Protein AF-A0A9D6RWT3-F1 (afdb_monomer_lite)

Sequence (70 aa):
MPQLKKRPLQKVQVIRHDNTPVAVVLDIDDYYDLLEQLSPSIQKELKEAQRDIDLGRTIPQEELFKELGL

Foldseek 3Di:
DDDDPPDPPDDFDFDDDPNHGDDTDDDPVVVVVVLVVDDPVVVVVVVVVVVCVVVVVDDPPVRVCVVVVD

Secondary structure (DSSP, 8-state):
------------EEEEETTEEEEEE--HHHHHHHHTT--HHHHHHHHHHHHHHHTT----HHHHHHHHT-

Radius of gyration: 15.02 Å; chains: 1; bounding box: 21×48×28 Å

Structure (mmCIF, N/CA/C/O backbone):
data_AF-A0A9D6RWT3-F1
#
_entry.id   AF-A0A9D6RWT3-F1
#
loop_
_atom_site.group_PDB
_atom_site.id
_atom_site.type_symbol
_atom_site.label_atom_id
_atom_site.label_alt_id
_atom_site.label_comp_id
_atom_site.label_asym_id
_atom_site.label_entity_id
_atom_site.label_seq_id
_atom_site.pdbx_PDB_ins_code
_atom_site.Cartn_x
_atom_site.Cartn_y
_atom_site.Cartn_z
_atom_site.occupancy
_atom_site.B_iso_or_equiv
_atom_site.auth_seq_id
_atom_site.auth_comp_id
_atom_site.auth_asym_id
_atom_site.auth_atom_id
_atom_site.pdbx_PDB_model_num
ATOM 1 N N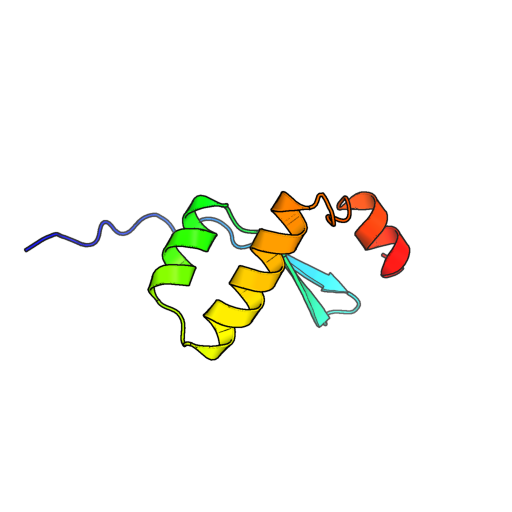 . MET A 1 1 ? -8.549 -31.310 -0.678 1.00 40.12 1 MET A N 1
ATOM 2 C CA . MET A 1 1 ? -7.485 -30.499 -1.307 1.00 40.12 1 MET A CA 1
ATOM 3 C C . MET A 1 1 ? -8.134 -29.256 -1.903 1.00 40.12 1 MET A C 1
ATOM 5 O O . MET A 1 1 ? -8.926 -29.429 -2.825 1.00 40.12 1 MET A O 1
ATOM 9 N N . PRO A 1 2 ? -7.934 -28.044 -1.359 1.00 39.91 2 PRO A N 1
ATOM 10 C CA . PRO A 1 2 ? -8.511 -26.848 -1.962 1.00 39.91 2 PRO A CA 1
ATOM 11 C C . PRO A 1 2 ? -7.704 -26.473 -3.211 1.00 39.91 2 PRO A C 1
ATOM 13 O O . PRO A 1 2 ? -6.484 -26.341 -3.171 1.00 39.91 2 PRO A O 1
ATOM 16 N N . GLN A 1 3 ? -8.399 -26.386 -4.343 1.00 40.16 3 GLN A N 1
ATOM 17 C CA . GLN A 1 3 ? -7.825 -26.033 -5.636 1.00 40.16 3 GLN A CA 1
ATOM 18 C C . GLN A 1 3 ? -7.588 -24.519 -5.678 1.00 40.16 3 GLN A C 1
ATOM 20 O O . GLN A 1 3 ? -8.536 -23.746 -5.529 1.00 40.16 3 GLN A O 1
ATOM 25 N N . LEU A 1 4 ? -6.340 -24.099 -5.901 1.00 43.34 4 LEU A N 1
ATOM 26 C CA . LEU A 1 4 ? -5.994 -22.713 -6.221 1.00 43.34 4 LEU A CA 1
ATOM 27 C C . LEU A 1 4 ? -6.683 -22.334 -7.538 1.00 43.34 4 LEU A C 1
ATOM 29 O O . LEU A 1 4 ? -6.252 -22.728 -8.625 1.00 43.34 4 LEU A O 1
ATOM 33 N N . LYS A 1 5 ? -7.794 -21.597 -7.438 1.00 43.16 5 LYS A N 1
ATOM 34 C CA . LYS A 1 5 ? -8.437 -20.962 -8.589 1.00 43.16 5 LYS A CA 1
ATOM 35 C C . LYS A 1 5 ? -7.415 -20.011 -9.207 1.00 43.16 5 LYS A C 1
ATOM 37 O O . LYS A 1 5 ? -7.060 -19.011 -8.593 1.00 43.16 5 LYS A O 1
ATOM 42 N N . LYS A 1 6 ? -6.953 -20.316 -10.421 1.00 50.50 6 LYS A 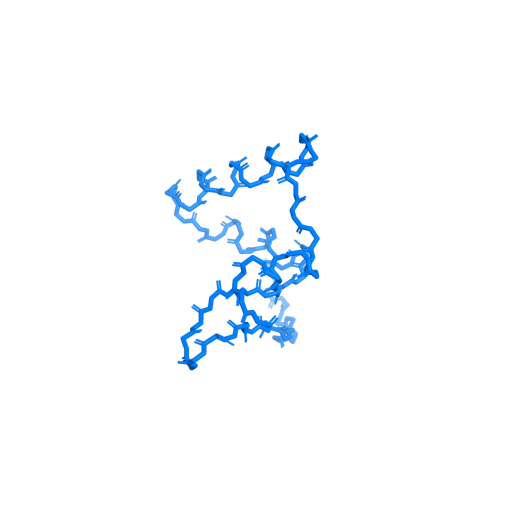N 1
ATOM 43 C CA . LYS A 1 6 ? -6.186 -19.382 -11.252 1.00 50.50 6 LYS A CA 1
ATOM 44 C C . LYS A 1 6 ? -7.095 -18.196 -11.584 1.00 50.50 6 LYS A C 1
ATOM 46 O O . LYS A 1 6 ? -7.853 -18.259 -12.551 1.00 50.50 6 LYS A O 1
ATOM 51 N N . ARG A 1 7 ? -7.085 -17.157 -10.745 1.00 47.94 7 ARG A N 1
ATOM 52 C CA . ARG A 1 7 ? -7.677 -15.864 -11.092 1.00 47.94 7 ARG A CA 1
ATOM 53 C C . ARG A 1 7 ? -6.854 -15.279 -12.252 1.00 47.94 7 ARG A C 1
ATOM 55 O O . ARG A 1 7 ? -5.636 -15.480 -12.278 1.00 47.94 7 ARG A O 1
ATOM 62 N N . PRO A 1 8 ? -7.488 -14.657 -13.259 1.00 48.66 8 PRO A N 1
ATOM 63 C CA . PRO A 1 8 ? -6.750 -13.979 -14.319 1.00 48.66 8 PRO A CA 1
ATOM 64 C C . PRO A 1 8 ? -5.828 -12.943 -13.669 1.00 48.66 8 PRO A C 1
ATOM 66 O O . PRO A 1 8 ? -6.280 -12.232 -12.781 1.00 48.66 8 PRO A O 1
ATOM 69 N N . LEU A 1 9 ? -4.554 -12.890 -14.078 1.00 49.81 9 LEU A N 1
ATOM 70 C CA . LEU A 1 9 ? -3.593 -11.873 -13.636 1.00 49.81 9 LEU A CA 1
ATOM 71 C C . LEU A 1 9 ? -4.191 -10.489 -13.925 1.00 49.81 9 LEU A C 1
ATOM 73 O O . LEU A 1 9 ? -4.152 -10.011 -15.062 1.00 49.81 9 LEU A O 1
ATOM 77 N N . GLN A 1 10 ? -4.828 -9.897 -12.918 1.00 53.31 10 GLN A N 1
ATOM 78 C CA . GL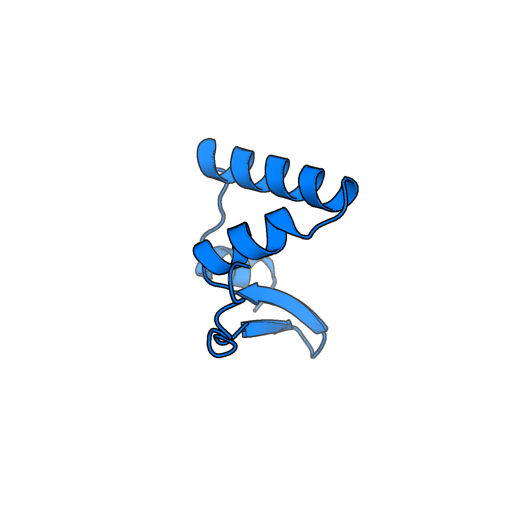N A 1 10 ? -5.397 -8.564 -12.995 1.00 53.31 10 GLN A CA 1
ATOM 79 C C . GLN A 1 10 ? -4.244 -7.559 -13.071 1.00 53.31 10 GLN A C 1
ATOM 81 O O . GLN A 1 10 ? -3.151 -7.781 -12.551 1.00 53.31 10 GLN A O 1
ATOM 86 N N . LYS A 1 11 ? -4.453 -6.507 -13.867 1.00 59.22 11 LYS A N 1
ATOM 87 C CA . LYS A 1 11 ? -3.405 -5.605 -14.355 1.00 59.22 11 LYS A CA 1
ATOM 88 C C . LYS A 1 11 ? -2.740 -4.847 -13.203 1.00 59.22 11 LYS A C 1
ATOM 90 O O . LYS A 1 11 ? -3.191 -3.764 -12.849 1.00 59.22 11 LYS A O 1
ATOM 95 N N . VAL A 1 12 ? -1.620 -5.363 -12.708 1.00 63.38 12 VAL A N 1
ATOM 96 C CA . VAL A 1 12 ? -0.647 -4.576 -11.947 1.00 63.38 12 VAL A CA 1
ATOM 97 C C . VAL A 1 12 ? -0.151 -3.453 -12.859 1.00 63.38 12 VAL A C 1
ATOM 99 O O . VAL A 1 12 ? 0.474 -3.715 -13.891 1.00 63.38 12 VAL A O 1
ATOM 102 N N . GLN A 1 13 ? -0.46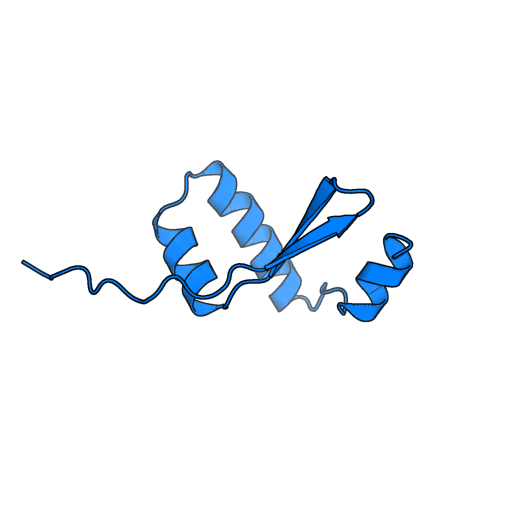8 -2.203 -12.524 1.00 73.44 13 GLN A N 1
ATOM 103 C CA . GLN A 1 13 ? 0.001 -1.046 -13.284 1.00 73.44 13 GLN A CA 1
ATOM 104 C C . GLN A 1 13 ? 1.241 -0.476 -12.611 1.00 73.44 13 GLN A C 1
ATOM 106 O O . GLN A 1 13 ? 1.200 -0.069 -11.457 1.00 73.44 13 GLN A O 1
ATOM 111 N N . VAL A 1 14 ? 2.354 -0.436 -13.338 1.00 78.75 14 VAL A N 1
ATOM 112 C CA . VAL A 1 14 ? 3.603 0.152 -12.846 1.00 78.75 14 VAL A CA 1
ATOM 113 C C . VAL A 1 14 ? 3.701 1.580 -13.365 1.00 78.75 14 VAL A C 1
ATOM 115 O O . VAL A 1 14 ? 3.798 1.796 -14.573 1.00 78.75 14 VAL A O 1
ATOM 118 N N . ILE A 1 15 ? 3.692 2.547 -12.454 1.00 81.31 15 ILE A N 1
ATOM 119 C CA . ILE A 1 15 ? 3.946 3.956 -12.747 1.00 81.31 15 ILE A CA 1
ATOM 120 C C . ILE A 1 15 ? 5.459 4.148 -12.875 1.00 81.31 15 ILE A C 1
ATOM 122 O O . ILE A 1 15 ? 6.228 3.717 -12.010 1.00 81.31 15 ILE A O 1
ATOM 126 N N . ARG A 1 16 ? 5.891 4.780 -13.971 1.00 81.75 16 ARG A N 1
ATOM 127 C CA . ARG A 1 16 ? 7.304 5.031 -14.285 1.00 81.75 16 ARG A CA 1
ATOM 128 C C . ARG A 1 16 ? 7.572 6.527 -14.463 1.00 81.75 16 ARG A C 1
ATOM 130 O O . ARG A 1 16 ? 6.804 7.189 -15.150 1.00 81.75 16 ARG A O 1
ATOM 137 N N . HIS A 1 17 ? 8.685 7.007 -13.913 1.00 77.44 17 HIS A N 1
ATOM 138 C CA . HIS A 1 17 ? 9.268 8.334 -14.143 1.00 77.44 17 HIS A CA 1
ATOM 139 C C . HIS A 1 17 ? 10.617 8.152 -14.841 1.00 77.44 17 HIS A C 1
ATOM 141 O O . HIS A 1 17 ? 11.432 7.372 -14.355 1.00 77.44 17 HIS A O 1
ATOM 147 N N . ASP A 1 18 ? 10.868 8.810 -15.977 1.00 82.44 18 ASP A N 1
ATOM 148 C CA . ASP A 1 18 ? 12.115 8.649 -16.756 1.00 82.44 18 ASP A CA 1
ATOM 149 C C . ASP A 1 18 ? 12.532 7.183 -16.954 1.00 82.44 18 ASP A C 1
ATOM 151 O O . ASP A 1 18 ? 13.681 6.787 -16.758 1.00 82.44 18 ASP A O 1
ATOM 155 N N . ASN A 1 19 ? 11.559 6.336 -17.304 1.00 80.38 19 ASN A N 1
ATOM 156 C CA . ASN A 1 19 ? 11.741 4.894 -17.495 1.00 80.38 19 ASN A CA 1
ATOM 157 C C . ASN A 1 19 ? 12.112 4.095 -16.220 1.00 80.38 19 ASN A C 1
ATOM 159 O O . ASN A 1 19 ? 12.300 2.880 -16.290 1.00 80.38 19 ASN A O 1
ATOM 163 N N . THR A 1 20 ? 12.146 4.745 -15.055 1.00 76.31 20 THR A N 1
ATOM 164 C CA . THR A 1 20 ? 12.366 4.137 -13.737 1.00 76.31 20 THR A CA 1
ATOM 165 C C . THR A 1 20 ? 11.019 3.854 -13.061 1.00 76.31 20 THR A C 1
ATOM 167 O O . THR A 1 20 ? 10.183 4.754 -12.990 1.00 76.31 20 THR A O 1
ATOM 170 N N . PRO A 1 21 ? 10.746 2.626 -12.582 1.00 78.62 21 PRO A N 1
ATOM 171 C CA . PRO A 1 21 ? 9.520 2.326 -11.844 1.00 78.62 21 PRO A CA 1
ATOM 172 C C . PRO A 1 21 ? 9.530 3.025 -10.482 1.00 78.62 21 PRO A C 1
ATOM 174 O O . PRO A 1 21 ? 10.443 2.817 -9.690 1.00 78.62 21 PRO A O 1
ATOM 177 N N . VAL A 1 22 ? 8.506 3.840 -10.226 1.00 82.19 22 VAL A N 1
ATOM 178 C CA . VAL A 1 22 ? 8.387 4.651 -9.002 1.00 82.19 22 VAL A CA 1
ATOM 179 C C . VAL A 1 22 ? 7.196 4.256 -8.135 1.00 82.19 22 VAL A C 1
ATOM 181 O O . VAL A 1 22 ? 7.258 4.414 -6.923 1.00 82.19 22 VAL A O 1
ATOM 184 N N . ALA A 1 23 ? 6.129 3.707 -8.722 1.00 78.31 23 ALA A N 1
ATOM 185 C CA . ALA A 1 23 ? 4.979 3.222 -7.964 1.00 78.31 23 ALA A CA 1
ATOM 186 C C . ALA A 1 23 ? 4.278 2.058 -8.674 1.00 78.31 23 ALA A C 1
ATOM 188 O O . ALA A 1 23 ? 4.449 1.840 -9.875 1.00 78.31 23 ALA A O 1
ATOM 189 N N . VAL A 1 24 ? 3.476 1.310 -7.920 1.00 79.06 24 VAL A N 1
ATOM 190 C CA . VAL A 1 24 ? 2.665 0.203 -8.427 1.00 79.06 24 VAL A CA 1
ATOM 191 C C . VAL A 1 24 ? 1.234 0.387 -7.935 1.00 79.06 24 VAL A C 1
ATOM 193 O O . VAL A 1 24 ? 1.007 0.563 -6.744 1.00 79.06 24 VAL A O 1
ATOM 196 N N . VAL A 1 25 ? 0.280 0.353 -8.860 1.00 79.69 25 VAL A N 1
ATOM 197 C CA . VAL A 1 25 ? -1.156 0.376 -8.579 1.00 79.69 25 VAL A CA 1
ATOM 198 C C . VAL A 1 25 ? -1.684 -1.047 -8.709 1.00 79.69 25 VAL A C 1
ATOM 200 O O . VAL A 1 25 ? -1.486 -1.703 -9.739 1.00 79.69 25 VAL A O 1
ATOM 203 N N . LEU A 1 26 ? -2.353 -1.509 -7.660 1.00 79.94 26 LEU A N 1
ATOM 204 C CA . LEU A 1 26 ? -2.961 -2.827 -7.560 1.00 79.94 26 LEU A CA 1
ATOM 205 C C . LEU A 1 26 ? -4.301 -2.738 -6.827 1.00 79.94 26 LEU A C 1
ATOM 207 O O . LEU A 1 26 ? -4.574 -1.747 -6.148 1.00 79.94 26 LEU A O 1
ATOM 211 N N . ASP A 1 27 ? -5.131 -3.764 -7.004 1.00 78.56 27 ASP A N 1
ATOM 212 C CA . ASP A 1 27 ? -6.384 -3.901 -6.265 1.00 78.56 27 ASP A CA 1
ATOM 213 C C . ASP A 1 27 ? -6.093 -4.152 -4.777 1.00 78.56 27 ASP A C 1
ATOM 215 O O . ASP A 1 27 ? -5.069 -4.743 -4.419 1.00 78.56 27 ASP A O 1
ATOM 219 N N . ILE A 1 28 ? -6.993 -3.693 -3.911 1.00 73.38 28 ILE A N 1
ATOM 220 C CA . ILE A 1 28 ? -6.857 -3.839 -2.465 1.00 73.38 28 ILE A CA 1
ATOM 221 C C . ILE A 1 28 ? -6.917 -5.315 -2.050 1.00 73.38 28 ILE A C 1
ATOM 223 O O . ILE A 1 28 ? -6.169 -5.732 -1.169 1.00 73.38 28 ILE A O 1
ATOM 227 N N . ASP A 1 29 ? -7.729 -6.126 -2.730 1.00 77.75 29 ASP A N 1
ATOM 228 C CA . ASP A 1 29 ? -7.817 -7.564 -2.458 1.00 77.75 29 ASP A CA 1
ATOM 229 C C . ASP A 1 29 ? -6.520 -8.287 -2.867 1.00 77.75 29 ASP A C 1
ATOM 231 O O . ASP A 1 29 ? -5.997 -9.110 -2.116 1.00 77.75 29 ASP A O 1
ATOM 235 N N . ASP A 1 30 ? -5.945 -7.923 -4.020 1.00 74.56 30 ASP A N 1
ATOM 236 C CA . ASP A 1 30 ? -4.668 -8.471 -4.503 1.00 74.56 30 ASP A CA 1
ATOM 237 C C . ASP A 1 30 ? -3.497 -8.056 -3.602 1.00 74.56 30 ASP A C 1
ATOM 239 O O . ASP A 1 30 ? -2.541 -8.813 -3.412 1.00 74.56 30 ASP A O 1
ATOM 243 N N . TYR A 1 31 ? -3.570 -6.853 -3.030 1.00 73.62 31 TYR A N 1
ATOM 244 C CA . TYR A 1 31 ? -2.615 -6.393 -2.035 1.00 73.62 31 TYR A CA 1
ATOM 245 C C . TYR A 1 31 ? -2.634 -7.313 -0.814 1.00 73.62 31 TYR A C 1
ATOM 247 O O . TYR A 1 31 ? -1.577 -7.816 -0.436 1.00 73.62 31 TYR A O 1
ATOM 255 N N . TYR A 1 32 ? -3.813 -7.610 -0.255 1.00 72.38 32 TYR A N 1
ATOM 256 C CA . TYR A 1 32 ? -3.954 -8.533 0.876 1.00 72.38 32 TYR A CA 1
ATOM 257 C C . TYR A 1 32 ? -3.511 -9.966 0.540 1.00 72.38 32 TYR A C 1
ATOM 259 O O . TYR A 1 32 ? -2.797 -10.574 1.338 1.00 72.38 32 TYR A O 1
ATOM 267 N N . ASP A 1 33 ? -3.843 -10.482 -0.646 1.00 75.44 33 ASP A N 1
ATOM 268 C CA . ASP A 1 33 ? -3.400 -11.812 -1.093 1.00 75.44 33 ASP A CA 1
ATOM 269 C C . ASP A 1 33 ? -1.860 -11.889 -1.219 1.00 75.44 33 ASP A C 1
ATOM 271 O O . ASP A 1 33 ? -1.248 -12.916 -0.904 1.00 75.44 33 ASP A O 1
ATOM 275 N N . LEU A 1 34 ? -1.202 -10.797 -1.632 1.00 70.56 34 LEU A N 1
ATOM 276 C CA . LEU A 1 34 ? 0.259 -10.691 -1.618 1.00 70.56 34 LEU A CA 1
ATOM 277 C C . LEU A 1 34 ? 0.810 -10.623 -0.187 1.00 70.56 34 LEU A C 1
ATOM 279 O O . LEU A 1 34 ? 1.827 -11.262 0.081 1.00 70.56 34 LEU A O 1
ATOM 283 N N . LEU A 1 35 ? 0.148 -9.924 0.747 1.00 64.62 35 LEU A N 1
ATOM 284 C CA . LEU A 1 35 ? 0.573 -9.853 2.158 1.00 64.62 35 LEU A CA 1
ATOM 285 C C . LEU A 1 35 ? 0.738 -11.232 2.792 1.00 64.62 35 LEU A C 1
ATOM 287 O O . LEU A 1 35 ? 1.705 -11.456 3.524 1.00 64.62 35 LEU A O 1
ATOM 291 N N . GLU A 1 36 ? -0.173 -12.159 2.495 1.00 65.31 36 GLU A N 1
ATOM 292 C CA . GLU A 1 36 ? -0.130 -13.522 3.033 1.00 65.31 36 GLU A CA 1
ATOM 293 C C . GLU A 1 36 ? 1.092 -14.325 2.550 1.00 65.31 36 GLU A C 1
ATOM 295 O O . GLU A 1 36 ? 1.481 -15.306 3.185 1.00 65.31 36 GLU A O 1
ATOM 300 N N . GLN A 1 37 ? 1.737 -13.897 1.460 1.00 68.00 37 GLN A N 1
ATOM 301 C CA . GLN A 1 37 ? 2.870 -14.588 0.837 1.00 68.00 37 GLN A CA 1
ATOM 302 C C . GLN A 1 37 ? 4.235 -13.944 1.147 1.00 68.00 37 GLN A C 1
ATOM 304 O O . GLN A 1 37 ? 5.265 -14.450 0.693 1.00 68.00 37 GLN A O 1
ATOM 309 N N . LEU A 1 38 ? 4.276 -12.842 1.908 1.00 62.62 38 LEU A N 1
ATOM 310 C CA . LEU A 1 38 ? 5.467 -11.993 2.044 1.00 62.62 38 LEU A CA 1
ATOM 311 C C . LEU A 1 38 ? 6.282 -12.221 3.329 1.00 62.62 38 LEU A C 1
ATOM 313 O O . LEU A 1 38 ? 5.781 -12.629 4.379 1.00 62.62 38 LEU A O 1
ATOM 317 N N . SER A 1 39 ? 7.582 -11.919 3.230 1.00 62.88 39 SER A N 1
ATOM 318 C CA . SER A 1 39 ? 8.572 -12.064 4.303 1.00 62.88 39 SER A CA 1
ATOM 319 C C . SER A 1 39 ? 8.386 -11.028 5.433 1.00 62.88 39 SER A C 1
ATOM 321 O O . SER A 1 39 ? 7.797 -9.965 5.216 1.00 62.88 39 SER A O 1
ATOM 323 N N . PRO A 1 40 ? 8.921 -11.276 6.649 1.00 67.19 40 PRO A N 1
ATOM 324 C CA . PRO A 1 40 ? 8.677 -10.428 7.825 1.00 67.19 40 PRO A CA 1
ATOM 325 C C . PRO A 1 40 ? 9.085 -8.954 7.673 1.00 67.19 40 PRO A C 1
ATOM 327 O O . PRO A 1 40 ? 8.496 -8.084 8.311 1.00 67.19 40 PRO A O 1
ATOM 330 N N . SER A 1 41 ? 10.089 -8.658 6.842 1.00 68.81 41 SER A N 1
ATOM 331 C CA . SER A 1 41 ? 10.532 -7.285 6.567 1.00 68.81 41 SER A CA 1
ATOM 332 C C . SER A 1 41 ? 9.472 -6.489 5.809 1.00 68.81 41 SER A C 1
ATOM 334 O O . SER A 1 41 ? 9.191 -5.348 6.159 1.00 68.81 41 SER A O 1
ATOM 336 N N . ILE A 1 42 ? 8.830 -7.124 4.831 1.00 66.56 42 ILE A N 1
ATOM 337 C CA . ILE A 1 42 ? 7.805 -6.501 3.998 1.00 66.56 42 ILE A CA 1
ATOM 338 C C . ILE A 1 42 ? 6.501 -6.324 4.796 1.00 66.56 42 ILE A C 1
ATOM 340 O O . ILE A 1 42 ? 5.843 -5.294 4.701 1.00 66.56 42 ILE A O 1
ATOM 344 N N . GLN A 1 43 ? 6.181 -7.251 5.705 1.00 71.31 43 GLN A N 1
ATOM 345 C CA . GLN A 1 43 ? 5.047 -7.096 6.629 1.00 71.31 43 GLN A CA 1
ATOM 346 C C . GLN A 1 43 ? 5.162 -5.858 7.536 1.00 71.31 43 GLN A C 1
ATOM 348 O O . GLN A 1 43 ? 4.143 -5.315 7.967 1.00 71.31 43 GLN A O 1
ATOM 353 N N . LYS A 1 44 ? 6.386 -5.410 7.852 1.00 79.19 44 LYS A N 1
ATOM 354 C CA . LYS A 1 44 ? 6.610 -4.212 8.669 1.00 79.19 44 LYS A CA 1
ATOM 355 C C . LYS A 1 44 ? 6.245 -2.939 7.906 1.00 79.19 44 LYS A C 1
ATOM 357 O O . LYS A 1 44 ? 5.456 -2.152 8.420 1.00 79.19 44 LYS A O 1
ATOM 362 N N . GLU A 1 45 ? 6.773 -2.775 6.695 1.00 79.50 45 GLU A N 1
ATOM 363 C CA . GLU A 1 45 ? 6.484 -1.616 5.834 1.00 79.50 45 GLU A CA 1
ATOM 364 C C . GLU A 1 45 ? 4.981 -1.500 5.550 1.00 79.50 45 GLU A C 1
ATOM 366 O O . GLU A 1 45 ? 4.413 -0.413 5.545 1.00 79.50 45 GLU A O 1
ATOM 371 N N . LEU A 1 46 ? 4.302 -2.638 5.423 1.00 72.44 46 LEU A N 1
ATOM 372 C CA . LEU A 1 46 ? 2.879 -2.682 5.094 1.00 72.44 46 LEU A CA 1
ATOM 373 C C . LEU A 1 46 ? 1.988 -2.404 6.314 1.00 72.44 46 LEU A C 1
ATOM 375 O O . LEU A 1 46 ? 0.933 -1.788 6.177 1.00 72.44 46 LEU A O 1
ATOM 379 N N . LYS A 1 47 ? 2.434 -2.756 7.530 1.00 81.44 47 LYS A N 1
ATOM 380 C CA . LYS A 1 47 ? 1.803 -2.280 8.775 1.00 81.44 47 LYS A CA 1
ATOM 381 C C . LYS A 1 47 ? 1.962 -0.776 8.968 1.00 81.44 47 LYS A C 1
ATOM 383 O O . LYS A 1 47 ? 1.051 -0.140 9.491 1.00 81.44 47 LYS A O 1
ATOM 388 N N . GLU A 1 48 ? 3.111 -0.225 8.593 1.00 85.00 48 GLU A N 1
ATOM 389 C CA . GLU A 1 48 ? 3.340 1.221 8.632 1.00 85.00 48 GLU A CA 1
ATOM 390 C C . GLU A 1 48 ? 2.419 1.928 7.627 1.00 85.00 48 GLU A C 1
ATOM 392 O O . GLU A 1 48 ? 1.675 2.818 8.030 1.00 85.00 48 GLU A O 1
ATOM 397 N N . ALA A 1 49 ? 2.326 1.425 6.391 1.00 83.31 49 ALA A N 1
ATOM 398 C CA . ALA A 1 49 ? 1.397 1.938 5.383 1.00 83.31 49 ALA A CA 1
ATOM 399 C C . ALA A 1 49 ? -0.080 1.859 5.820 1.00 83.31 49 ALA A C 1
ATOM 401 O O . ALA A 1 49 ? -0.819 2.830 5.672 1.00 83.31 49 ALA A O 1
ATOM 402 N N . GLN A 1 50 ? -0.519 0.742 6.415 1.00 81.25 50 GLN A N 1
ATOM 403 C CA . GLN A 1 50 ? -1.887 0.618 6.941 1.00 81.25 50 GLN A CA 1
ATOM 404 C C . GLN A 1 50 ? -2.162 1.649 8.041 1.00 81.25 50 GLN A C 1
ATOM 406 O O . GLN A 1 50 ? -3.217 2.279 8.066 1.00 81.25 50 GLN A O 1
ATOM 411 N N . ARG A 1 51 ? -1.198 1.848 8.942 1.00 86.81 51 ARG A N 1
ATOM 412 C CA . ARG A 1 51 ? -1.313 2.842 10.007 1.00 86.81 51 ARG A CA 1
ATOM 413 C C . ARG A 1 51 ? -1.398 4.260 9.446 1.00 86.81 51 ARG A C 1
ATOM 415 O O . ARG A 1 51 ? -2.123 5.079 10.004 1.00 86.81 51 ARG A O 1
ATOM 422 N N . ASP A 1 52 ? -0.678 4.557 8.372 1.00 89.19 52 ASP A N 1
ATOM 423 C CA . ASP A 1 52 ? -0.762 5.856 7.709 1.00 89.19 52 ASP A CA 1
ATOM 424 C C . ASP A 1 52 ? -2.140 6.077 7.070 1.00 89.19 52 ASP A C 1
ATOM 426 O O . ASP A 1 52 ? -2.696 7.165 7.217 1.00 89.19 52 ASP A O 1
ATOM 430 N N . ILE A 1 53 ? -2.756 5.042 6.487 1.00 84.44 53 ILE A N 1
ATOM 431 C CA . ILE A 1 53 ? -4.147 5.099 6.004 1.00 84.44 53 ILE A 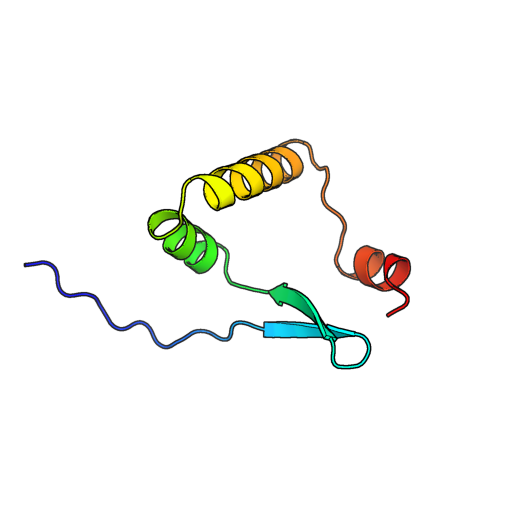CA 1
ATOM 432 C C . ILE A 1 53 ? -5.117 5.395 7.154 1.00 84.44 53 ILE A C 1
ATOM 434 O O . ILE A 1 53 ? -5.912 6.331 7.060 1.00 84.44 53 ILE A O 1
ATOM 438 N N . ASP A 1 54 ? -5.019 4.658 8.263 1.00 85.44 54 ASP A N 1
ATOM 439 C CA . ASP A 1 54 ? -5.917 4.817 9.418 1.00 85.44 54 ASP A CA 1
ATOM 440 C C . ASP A 1 54 ? -5.800 6.210 10.065 1.00 85.44 54 ASP A C 1
ATOM 442 O O . ASP A 1 54 ? -6.760 6.739 10.625 1.00 85.44 54 ASP A O 1
ATOM 446 N N . LEU A 1 55 ? -4.613 6.818 9.986 1.00 90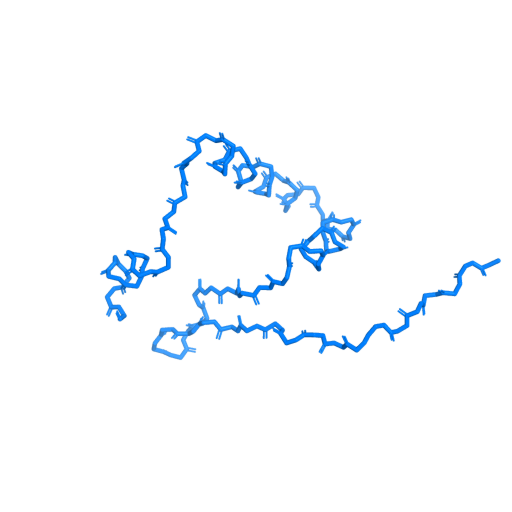.94 55 LEU A N 1
ATOM 447 C CA . LEU A 1 55 ? -4.334 8.163 10.487 1.00 90.94 55 LEU A CA 1
ATOM 448 C C . LEU A 1 55 ? -4.648 9.272 9.469 1.00 90.94 55 LEU A C 1
ATOM 450 O O . LEU A 1 55 ? -4.421 10.444 9.777 1.00 90.94 55 LEU A O 1
ATOM 454 N N . GLY A 1 56 ? -5.132 8.932 8.270 1.00 88.06 56 GLY A N 1
ATOM 455 C CA . GLY A 1 56 ? -5.388 9.890 7.190 1.00 88.06 56 GLY A CA 1
ATOM 456 C C . GLY A 1 56 ? -4.118 10.519 6.607 1.00 88.06 56 GLY A C 1
ATOM 457 O O . GLY A 1 56 ? -4.180 11.572 5.978 1.00 88.06 56 GLY A O 1
ATOM 458 N N . ARG A 1 57 ? -2.955 9.895 6.817 1.00 87.19 57 ARG A N 1
ATOM 459 C CA . ARG A 1 57 ? -1.650 10.296 6.271 1.00 87.19 57 ARG A CA 1
ATOM 460 C C . ARG A 1 57 ? -1.460 9.727 4.867 1.00 87.19 57 ARG A C 1
ATOM 462 O O . ARG A 1 57 ? -0.482 9.048 4.576 1.00 87.19 57 ARG A O 1
ATOM 469 N N . THR A 1 58 ? -2.427 9.988 3.998 1.00 87.56 58 THR A N 1
ATOM 470 C CA . THR A 1 58 ? -2.425 9.537 2.605 1.00 87.56 58 THR A CA 1
ATOM 471 C C . THR A 1 58 ? -2.247 10.729 1.681 1.00 87.56 58 THR A C 1
ATOM 473 O O . THR A 1 58 ? -2.894 11.753 1.889 1.00 87.56 58 THR A O 1
ATOM 476 N N . ILE A 1 59 ? -1.434 10.587 0.638 1.00 83.69 59 ILE A N 1
ATOM 477 C CA . ILE A 1 59 ? -1.294 11.608 -0.404 1.00 83.69 59 ILE A CA 1
ATOM 478 C C . ILE A 1 59 ? -2.213 11.237 -1.582 1.00 83.69 59 ILE A C 1
ATOM 480 O O . ILE A 1 59 ? -2.108 10.120 -2.099 1.00 83.69 59 ILE A O 1
ATOM 484 N N . PRO A 1 60 ? -3.117 12.133 -2.022 1.00 85.94 60 PRO A N 1
ATOM 485 C CA . PRO A 1 60 ? -3.896 11.942 -3.240 1.00 85.94 60 PRO A CA 1
ATOM 486 C C . PRO A 1 60 ? -2.988 11.791 -4.461 1.00 85.94 60 PRO A C 1
ATOM 488 O O . PRO A 1 60 ? -1.972 12.470 -4.581 1.00 85.94 60 PRO A O 1
ATOM 491 N N . GLN A 1 61 ? -3.384 10.954 -5.417 1.00 80.31 61 GLN A N 1
ATOM 492 C CA . GLN A 1 61 ? -2.576 10.664 -6.607 1.00 80.31 61 GLN A CA 1
ATOM 493 C C . GLN A 1 61 ? -2.122 11.928 -7.365 1.00 80.31 61 GLN A C 1
ATOM 495 O O . GLN A 1 61 ? -0.983 12.007 -7.815 1.00 80.31 61 GLN A O 1
ATOM 500 N N . GLU A 1 62 ? -2.995 12.929 -7.481 1.00 84.56 62 GLU A N 1
ATOM 501 C CA . GLU A 1 62 ? -2.684 14.201 -8.143 1.00 84.56 62 GLU A CA 1
ATOM 502 C C . GLU A 1 62 ? -1.629 15.027 -7.391 1.00 84.56 62 GLU A C 1
ATOM 504 O O . GLU A 1 62 ? -0.821 15.714 -8.014 1.00 84.56 62 GLU A O 1
ATOM 509 N N . GLU A 1 63 ? -1.629 14.971 -6.057 1.00 82.69 63 GLU A N 1
ATOM 510 C CA . GLU A 1 63 ? -0.625 15.638 -5.222 1.00 82.69 63 GLU A CA 1
ATOM 511 C C . GLU A 1 63 ? 0.708 14.894 -5.273 1.00 82.69 63 GLU A C 1
ATOM 513 O O . GLU A 1 63 ? 1.753 15.529 -5.392 1.00 82.69 63 GLU A O 1
ATOM 518 N N . LEU A 1 64 ? 0.671 13.558 -5.305 1.00 84.75 64 LEU A N 1
ATOM 519 C CA . LEU A 1 64 ? 1.862 12.728 -5.466 1.00 84.75 64 LEU A CA 1
ATOM 520 C C . LEU A 1 64 ? 2.590 13.043 -6.779 1.00 84.75 64 LEU A C 1
ATOM 522 O O . LEU A 1 64 ? 3.808 13.187 -6.785 1.00 84.75 64 LEU A O 1
ATOM 526 N N . PHE A 1 65 ? 1.863 13.182 -7.891 1.00 82.50 65 PHE A N 1
ATOM 527 C CA . PHE A 1 65 ? 2.478 13.541 -9.173 1.00 82.50 65 PHE A CA 1
ATOM 528 C C . PHE A 1 65 ? 3.115 14.930 -9.143 1.00 82.50 65 PHE A C 1
ATOM 530 O O . PHE A 1 65 ? 4.249 15.081 -9.588 1.00 82.50 65 PHE A O 1
ATOM 537 N N . LYS A 1 66 ? 2.462 15.911 -8.510 1.00 83.94 66 LYS A N 1
ATOM 538 C CA . LYS A 1 66 ? 3.043 17.247 -8.324 1.00 83.94 66 LYS A CA 1
ATOM 539 C C . LYS A 1 66 ? 4.320 17.227 -7.485 1.00 83.94 66 LYS A C 1
ATOM 541 O O . LYS A 1 66 ? 5.272 17.910 -7.852 1.00 83.94 66 LYS A O 1
ATOM 546 N N . GLU A 1 67 ? 4.362 16.467 -6.389 1.00 78.31 67 GLU A N 1
ATOM 547 C CA . GLU A 1 67 ? 5.574 16.347 -5.564 1.00 78.31 67 GLU A CA 1
ATOM 548 C C . GLU A 1 67 ? 6.714 15.631 -6.294 1.00 78.31 67 GLU A C 1
ATOM 550 O O . GLU A 1 67 ? 7.877 16.004 -6.146 1.00 78.31 67 GLU A O 1
ATOM 555 N N . LEU A 1 68 ? 6.385 14.628 -7.110 1.00 78.50 68 LEU A N 1
ATOM 556 C CA . LEU A 1 68 ? 7.357 13.881 -7.907 1.00 78.50 68 LEU A CA 1
ATOM 557 C C . LEU A 1 68 ? 7.776 14.601 -9.200 1.00 78.50 68 LEU A C 1
ATOM 559 O O . LEU A 1 68 ? 8.687 14.124 -9.871 1.00 78.50 68 LEU A O 1
ATOM 563 N N . GLY A 1 69 ? 7.151 15.732 -9.544 1.00 71.94 69 GLY A N 1
ATOM 564 C CA . GLY A 1 69 ? 7.445 16.492 -10.763 1.00 71.94 69 GLY A CA 1
ATOM 565 C C . GLY A 1 69 ? 6.920 15.851 -12.055 1.00 71.94 69 GLY A C 1
ATOM 566 O O . GLY A 1 69 ? 7.486 16.103 -13.120 1.00 71.94 69 GLY A O 1
ATOM 567 N N . LEU A 1 70 ? 5.866 15.033 -11.947 1.00 62.16 70 LEU A N 1
ATOM 568 C CA . LEU A 1 70 ? 5.202 14.289 -13.028 1.00 62.16 70 LEU A CA 1
ATOM 569 C C . LEU A 1 70 ? 3.962 14.991 -13.582 1.00 62.16 70 LEU A C 1
ATOM 571 O O . LEU A 1 70 ? 3.217 15.615 -12.792 1.00 62.16 70 LEU A O 1
#

pLDDT: mean 72.91, std 13.3, range [39.91, 90.94]